Protein AF-A0A5M9I096-F1 (afdb_monomer_lite)

Radius of gyration: 17.77 Å; chains: 1; bounding box: 38×58×34 Å

Secondary structure (DSSP, 8-state):
-TGGGT---EEEEEE-TTTSSEEEEEEEEEETTEEEEEEEEETT----HHHHHHHHHHGGGBS--EEEEE-------PPPPP-

Structure (mmCIF, N/CA/C/O backbone):
data_AF-A0A5M9I096-F1
#
_entry.id   AF-A0A5M9I096-F1
#
loop_
_atom_site.group_PDB
_atom_site.id
_atom_site.type_symbol
_atom_site.label_atom_id
_atom_site.label_alt_id
_atom_site.label_comp_id
_atom_site.label_asym_id
_atom_site.label_entity_id
_atom_site.label_seq_id
_atom_site.pdbx_PDB_ins_code
_atom_site.Cartn_x
_atom_site.Cartn_y
_atom_site.Cartn_z
_atom_site.occupancy
_atom_site.B_iso_or_equiv
_atom_site.auth_seq_id
_atom_site.auth_comp_id
_atom_site.auth_asym_id
_atom_site.auth_atom_id
_atom_site.pdbx_PDB_model_num
ATOM 1 N N . MET A 1 1 ? -0.444 -15.218 10.326 1.00 78.69 1 MET A N 1
ATOM 2 C CA . MET A 1 1 ? -1.641 -15.160 9.459 1.00 78.69 1 MET A CA 1
ATOM 3 C C . MET A 1 1 ? -2.418 -13.903 9.848 1.00 78.69 1 MET A C 1
ATOM 5 O O . MET A 1 1 ? -2.731 -13.770 11.022 1.00 78.69 1 MET A O 1
ATOM 9 N N . LEU A 1 2 ? -2.606 -12.931 8.939 1.00 89.38 2 LEU A N 1
ATOM 10 C CA . LEU A 1 2 ? -3.093 -11.579 9.294 1.00 89.38 2 LEU A CA 1
ATOM 11 C C . LEU A 1 2 ? -4.551 -11.583 9.782 1.00 89.38 2 LEU A C 1
ATOM 13 O O . LEU A 1 2 ? -4.827 -11.135 10.893 1.00 89.38 2 LEU A O 1
ATOM 17 N N . THR A 1 3 ? -5.459 -12.157 8.993 1.00 92.94 3 THR A N 1
ATOM 18 C CA . THR A 1 3 ? -6.891 -12.264 9.319 1.00 92.94 3 THR A CA 1
ATOM 19 C C . THR A 1 3 ? -7.155 -13.146 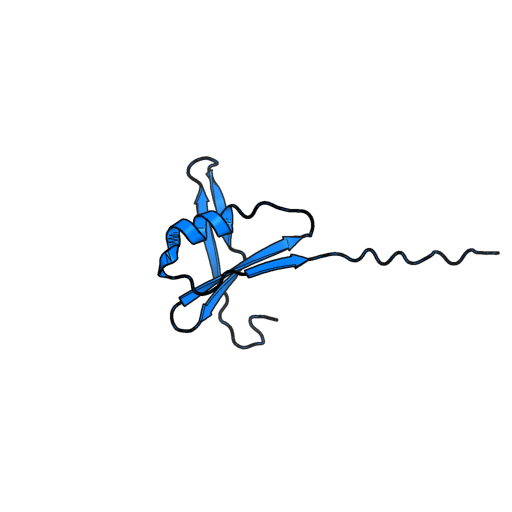10.538 1.00 92.94 3 THR A C 1
ATOM 21 O O . THR A 1 3 ? -7.965 -12.793 11.385 1.00 92.94 3 THR A O 1
ATOM 24 N N . ALA A 1 4 ? -6.423 -14.256 10.688 1.00 93.38 4 ALA A N 1
ATOM 25 C CA . ALA A 1 4 ? -6.555 -15.142 11.852 1.00 93.38 4 ALA A CA 1
ATOM 26 C C . ALA A 1 4 ? -6.175 -14.466 13.180 1.00 93.38 4 ALA A C 1
ATOM 28 O O . ALA A 1 4 ? -6.632 -14.890 14.233 1.00 93.38 4 ALA A O 1
ATOM 29 N N . ASN A 1 5 ? -5.385 -13.390 13.130 1.00 92.06 5 ASN A N 1
ATOM 30 C CA . ASN A 1 5 ? -5.084 -12.551 14.289 1.00 92.06 5 ASN A CA 1
ATOM 31 C C . ASN A 1 5 ? -6.134 -11.440 14.511 1.00 92.06 5 ASN A C 1
ATOM 33 O O . ASN A 1 5 ? -5.848 -10.472 15.209 1.00 92.06 5 ASN A O 1
ATOM 37 N N . GLY A 1 6 ? -7.316 -11.537 13.892 1.00 92.44 6 GLY A N 1
ATOM 38 C CA . GLY A 1 6 ? -8.419 -10.585 14.060 1.00 92.44 6 GLY A CA 1
ATOM 39 C C . GLY A 1 6 ? -8.264 -9.275 13.286 1.00 92.44 6 GLY A C 1
ATOM 40 O O . GLY A 1 6 ? -8.987 -8.325 13.564 1.00 92.44 6 GLY A O 1
ATOM 41 N N . ASN A 1 7 ? -7.327 -9.192 12.334 1.00 93.44 7 ASN A N 1
ATOM 42 C CA . ASN A 1 7 ? -7.180 -7.990 11.516 1.00 93.44 7 ASN A CA 1
ATOM 43 C C . ASN A 1 7 ? -8.167 -8.010 10.346 1.00 93.44 7 ASN A C 1
ATOM 45 O O . ASN A 1 7 ? -8.229 -8.994 9.604 1.00 93.44 7 ASN A O 1
ATOM 49 N N . GLU A 1 8 ? -8.838 -6.884 10.118 1.00 94.19 8 GLU A N 1
ATOM 50 C CA . GLU A 1 8 ? -9.416 -6.588 8.811 1.00 94.19 8 GLU A CA 1
ATOM 51 C C . GLU A 1 8 ? -8.290 -6.249 7.833 1.00 94.19 8 GLU A C 1
ATOM 53 O O . GLU A 1 8 ? -7.345 -5.526 8.164 1.00 94.19 8 GLU A O 1
ATOM 58 N N . VAL A 1 9 ? -8.370 -6.821 6.635 1.00 95.19 9 VAL A N 1
ATOM 59 C CA . VAL A 1 9 ? -7.326 -6.711 5.621 1.00 95.19 9 VAL A CA 1
ATOM 60 C C . VAL A 1 9 ? -7.962 -6.279 4.311 1.00 95.19 9 VAL A C 1
ATOM 62 O O . VAL A 1 9 ? -8.894 -6.922 3.834 1.00 95.19 9 VAL A O 1
ATOM 65 N N . PHE A 1 10 ? -7.439 -5.207 3.722 1.00 96.62 10 PHE A N 1
ATOM 66 C CA . PHE A 1 10 ? -7.977 -4.619 2.498 1.00 96.62 10 PHE A CA 1
ATOM 67 C C . PHE A 1 10 ? -6.954 -4.663 1.368 1.00 96.62 10 PHE A C 1
ATOM 69 O O . PHE A 1 10 ? -5.768 -4.451 1.600 1.00 96.62 10 PHE A O 1
ATOM 76 N N . TYR A 1 11 ? -7.425 -4.878 0.144 1.00 97.00 11 TYR A N 1
ATOM 77 C CA . TYR A 1 11 ? -6.646 -4.677 -1.077 1.00 97.00 11 TYR A CA 1
ATOM 78 C C . TYR A 1 11 ? -6.942 -3.291 -1.653 1.00 97.00 11 TYR A C 1
ATOM 80 O O . TYR A 1 11 ? -8.076 -2.810 -1.561 1.00 97.00 11 TYR A O 1
ATOM 88 N N . TYR A 1 12 ? -5.942 -2.639 -2.249 1.00 97.81 12 TYR A N 1
ATOM 89 C CA . TYR A 1 12 ? -6.128 -1.314 -2.835 1.00 97.81 12 TYR A CA 1
ATOM 90 C C . TYR A 1 12 ? -5.291 -1.102 -4.092 1.00 97.81 12 TYR A C 1
ATOM 92 O O . TYR A 1 12 ? -4.086 -1.347 -4.106 1.00 97.81 12 TYR A O 1
ATOM 100 N N . THR A 1 13 ? -5.928 -0.539 -5.120 1.00 97.75 13 THR A N 1
ATOM 101 C CA . THR A 1 13 ? -5.269 -0.124 -6.361 1.00 97.75 13 THR A CA 1
ATOM 102 C C . THR A 1 13 ? -5.558 1.327 -6.686 1.00 97.75 13 THR A C 1
ATOM 104 O O . THR A 1 13 ? -6.659 1.818 -6.428 1.00 97.75 13 THR A O 1
ATOM 107 N N . PHE A 1 14 ? -4.611 2.000 -7.330 1.00 97.62 14 PHE A N 1
ATOM 108 C CA . PHE A 1 14 ? -4.808 3.354 -7.838 1.00 97.62 14 PHE A CA 1
ATOM 109 C C . PHE A 1 14 ? -4.033 3.578 -9.139 1.00 97.62 14 PHE A C 1
ATOM 111 O O . PHE A 1 14 ? -2.947 3.038 -9.330 1.00 97.62 14 PHE A O 1
ATOM 118 N N . MET A 1 15 ? -4.604 4.373 -10.044 1.00 97.38 15 MET A N 1
ATOM 119 C CA . MET A 1 15 ? -4.072 4.577 -11.395 1.00 97.38 15 MET A CA 1
ATOM 120 C C . MET A 1 15 ? -2.675 5.211 -11.380 1.00 97.38 15 MET A C 1
ATOM 122 O O . MET A 1 15 ? -2.458 6.238 -10.734 1.00 97.38 15 MET A O 1
ATOM 126 N N . ASN A 1 16 ? -1.746 4.639 -12.149 1.00 96.62 16 ASN A N 1
ATOM 127 C CA . ASN A 1 16 ? -0.532 5.333 -12.56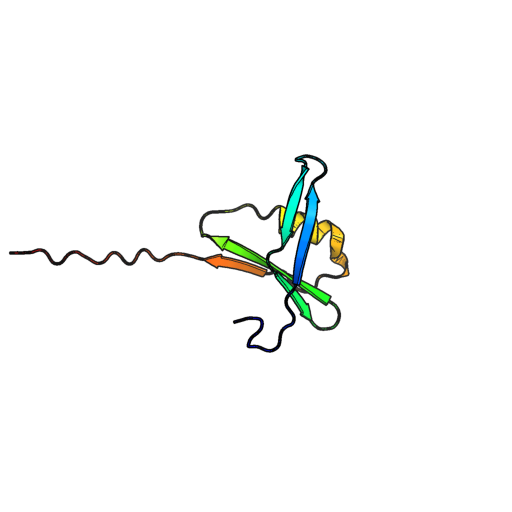6 1.00 96.62 16 ASN A CA 1
ATOM 128 C C . ASN A 1 16 ? -0.816 6.097 -13.860 1.00 96.62 16 ASN A C 1
ATOM 130 O O . ASN A 1 16 ? -0.951 5.496 -14.923 1.00 96.62 16 ASN A O 1
ATOM 134 N N . GLU A 1 17 ? -0.864 7.424 -13.796 1.00 93.50 17 GLU A N 1
ATOM 135 C CA . GLU A 1 17 ? -1.179 8.250 -14.968 1.00 93.50 17 GLU A CA 1
ATOM 136 C C . GLU A 1 17 ? -0.146 8.128 -16.099 1.00 93.50 17 GLU A C 1
ATOM 138 O O . GLU A 1 17 ? -0.487 8.328 -17.262 1.00 93.50 17 GLU A O 1
ATOM 143 N N . LYS A 1 18 ? 1.105 7.760 -15.782 1.00 94.44 18 LYS A N 1
ATOM 144 C CA . LYS A 1 18 ? 2.183 7.661 -16.776 1.00 94.44 18 LYS A CA 1
ATOM 145 C C . LYS A 1 18 ? 2.133 6.358 -17.563 1.00 94.44 18 LYS A C 1
ATOM 147 O O . LYS A 1 18 ? 2.238 6.374 -18.783 1.00 94.44 18 LYS A O 1
ATOM 152 N N . THR A 1 19 ? 2.024 5.228 -16.867 1.00 95.00 19 THR A N 1
ATOM 153 C CA . THR A 1 19 ? 2.095 3.899 -17.498 1.00 95.00 19 THR A CA 1
ATOM 154 C C . THR A 1 19 ? 0.722 3.298 -17.777 1.00 95.00 19 THR A C 1
ATOM 156 O O . THR A 1 19 ? 0.636 2.322 -18.511 1.00 95.00 19 THR A O 1
ATOM 159 N N . ARG A 1 20 ? -0.348 3.852 -17.186 1.00 94.50 20 ARG A N 1
ATOM 160 C CA . ARG A 1 20 ? -1.723 3.317 -17.181 1.00 94.50 20 ARG A CA 1
ATOM 161 C C . ARG A 1 20 ? -1.891 1.942 -16.525 1.00 94.50 20 ARG A C 1
ATOM 163 O O . ARG A 1 20 ? -2.994 1.402 -16.532 1.00 94.50 20 ARG A O 1
ATOM 170 N N . HIS A 1 21 ? -0.836 1.398 -15.924 1.00 94.69 21 HIS A N 1
ATOM 171 C CA . HIS A 1 21 ? -0.915 0.231 -15.050 1.00 94.69 21 HIS A CA 1
ATOM 172 C C . HIS A 1 21 ? -1.164 0.698 -13.620 1.00 94.69 21 HIS A C 1
ATOM 174 O O . HIS A 1 21 ? -0.486 1.608 -13.149 1.00 94.69 21 HIS A O 1
ATOM 180 N N . ASN A 1 22 ? -2.121 0.104 -12.915 1.00 97.12 22 ASN A N 1
ATOM 181 C CA . ASN A 1 22 ? -2.382 0.504 -11.538 1.00 97.12 22 ASN A CA 1
ATOM 182 C C . ASN A 1 22 ? -1.168 0.220 -10.641 1.00 97.12 22 ASN A C 1
ATOM 184 O O . ASN A 1 22 ? -0.480 -0.785 -10.793 1.00 97.12 22 ASN A O 1
ATOM 188 N N . TYR A 1 23 ? -0.933 1.113 -9.686 1.00 97.31 23 TYR A N 1
ATOM 189 C CA . TYR A 1 23 ? -0.198 0.764 -8.482 1.00 97.31 23 TYR A CA 1
ATOM 190 C C . TYR A 1 23 ? -1.078 -0.129 -7.614 1.00 97.31 23 TYR A C 1
ATOM 192 O O . TYR A 1 23 ? -2.294 0.074 -7.541 1.00 97.31 23 TYR A O 1
ATOM 200 N N . GLU A 1 24 ? -0.449 -1.073 -6.928 1.00 96.88 24 GLU A N 1
ATOM 201 C CA . GLU A 1 24 ? -1.125 -2.088 -6.124 1.00 96.88 24 GLU A CA 1
ATOM 202 C C . GLU A 1 24 ? -0.492 -2.168 -4.737 1.00 96.88 24 GLU A C 1
ATOM 204 O O . GLU A 1 24 ? 0.730 -2.240 -4.614 1.00 96.88 24 GLU A O 1
ATOM 209 N N . ILE A 1 25 ? -1.329 -2.144 -3.701 1.00 97.38 25 ILE A N 1
ATOM 210 C CA . ILE A 1 25 ? -0.945 -2.424 -2.318 1.00 97.38 25 ILE A CA 1
ATOM 211 C C . ILE A 1 25 ? -1.590 -3.751 -1.935 1.00 97.38 25 ILE A C 1
ATOM 213 O O . ILE A 1 25 ? -2.819 -3.829 -1.863 1.00 97.38 25 ILE A O 1
ATOM 217 N N . ASP A 1 26 ? -0.763 -4.774 -1.696 1.00 95.50 26 ASP A N 1
ATOM 218 C CA . ASP A 1 26 ? -1.224 -6.151 -1.470 1.00 95.50 26 ASP A CA 1
ATOM 219 C C . ASP A 1 26 ? -2.187 -6.234 -0.286 1.00 95.50 26 ASP A C 1
ATOM 221 O O . ASP A 1 26 ? -3.264 -6.821 -0.392 1.00 95.50 26 ASP A O 1
ATOM 225 N N . PHE A 1 27 ? -1.815 -5.606 0.834 1.00 97.06 27 PHE A N 1
ATOM 226 C CA . PHE A 1 27 ? -2.646 -5.561 2.028 1.00 97.06 27 PHE A CA 1
ATOM 227 C C . PHE A 1 27 ? -2.563 -4.204 2.726 1.00 97.06 27 PHE A C 1
ATOM 229 O O . PHE A 1 27 ? -1.499 -3.607 2.856 1.00 97.06 27 PHE A O 1
ATOM 236 N N . ILE A 1 28 ? -3.685 -3.742 3.262 1.00 97.62 28 ILE A N 1
ATOM 237 C CA . ILE A 1 28 ? -3.772 -2.596 4.163 1.00 97.62 28 ILE A CA 1
ATOM 238 C C . ILE A 1 28 ? -4.433 -3.068 5.447 1.00 97.62 28 ILE A C 1
ATOM 240 O O . ILE A 1 28 ? -5.504 -3.672 5.413 1.00 97.62 28 ILE A O 1
ATOM 244 N N . LEU A 1 29 ? -3.795 -2.759 6.573 1.00 96.50 29 LEU A N 1
ATOM 245 C CA . LEU A 1 29 ? -4.379 -2.907 7.902 1.00 96.50 29 LEU A CA 1
ATOM 246 C C . LEU A 1 29 ? -4.795 -1.546 8.451 1.00 96.50 29 LEU A C 1
ATOM 248 O O . LEU A 1 29 ? -4.228 -0.515 8.081 1.00 96.50 29 LEU A O 1
ATOM 252 N N . THR A 1 30 ? -5.717 -1.550 9.406 1.00 94.62 30 THR A N 1
ATOM 253 C CA . THR A 1 30 ? -6.029 -0.379 10.228 1.00 94.62 30 THR A CA 1
ATOM 254 C C . THR A 1 30 ? -5.526 -0.575 11.651 1.00 94.62 30 THR A C 1
ATOM 256 O O . THR A 1 30 ? -5.812 -1.592 12.279 1.00 94.62 30 THR A O 1
ATOM 259 N N . ARG A 1 31 ? -4.808 0.410 12.191 1.00 91.50 31 ARG A N 1
ATOM 260 C CA . ARG A 1 31 ? -4.364 0.444 13.591 1.00 91.50 31 ARG A CA 1
ATOM 261 C C . ARG A 1 31 ? -4.584 1.832 14.158 1.00 91.50 31 ARG A C 1
ATOM 263 O O . ARG A 1 31 ? -4.093 2.795 13.584 1.00 91.50 31 ARG A O 1
ATOM 270 N N . ASN A 1 32 ? -5.305 1.947 15.272 1.00 91.69 32 ASN A N 1
ATOM 271 C CA . ASN A 1 32 ? -5.516 3.215 15.985 1.00 91.69 32 ASN A CA 1
ATOM 272 C C . ASN A 1 32 ? -5.913 4.383 15.056 1.00 91.69 32 ASN A C 1
ATOM 274 O O . ASN A 1 32 ? -5.325 5.462 15.115 1.00 91.69 32 ASN A O 1
ATOM 278 N N . ASN A 1 33 ? -6.886 4.154 14.164 1.00 92.69 33 ASN A N 1
ATOM 279 C CA . ASN A 1 33 ? -7.359 5.136 13.175 1.00 92.69 33 ASN A CA 1
ATOM 280 C C . ASN A 1 33 ? -6.301 5.587 12.137 1.00 92.69 33 ASN A C 1
ATOM 282 O O . ASN A 1 33 ? -6.388 6.666 11.548 1.00 92.69 33 ASN A O 1
ATOM 286 N N . LYS A 1 34 ? -5.280 4.760 11.912 1.00 96.38 34 LYS A N 1
ATOM 287 C CA . LYS A 1 34 ? -4.253 4.929 10.882 1.00 96.38 34 LYS A CA 1
ATOM 288 C C . LYS A 1 34 ? -4.195 3.699 9.991 1.00 96.38 34 LYS A C 1
ATOM 290 O O . LYS A 1 34 ? -4.604 2.611 10.392 1.00 96.38 34 LYS A O 1
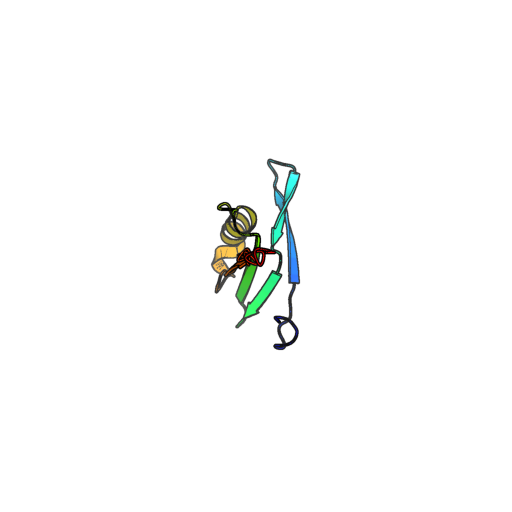ATOM 295 N N . ILE A 1 35 ? -3.675 3.882 8.782 1.00 96.56 35 ILE A N 1
ATOM 296 C CA . ILE A 1 35 ? -3.483 2.796 7.819 1.00 96.56 35 ILE A CA 1
ATOM 297 C C . ILE A 1 35 ? -2.044 2.286 7.877 1.00 96.56 35 ILE A C 1
ATOM 299 O O . ILE A 1 35 ? -1.102 3.067 8.033 1.00 96.56 35 ILE A O 1
ATOM 303 N N . CYS A 1 36 ? -1.883 0.977 7.720 1.00 97.56 36 CYS A N 1
ATOM 304 C CA . CYS A 1 36 ? -0.589 0.319 7.647 1.00 97.56 36 CYS A CA 1
ATOM 305 C C . CYS A 1 36 ? -0.518 -0.519 6.365 1.00 97.56 36 CYS A C 1
ATOM 307 O O . CYS A 1 36 ? -0.994 -1.660 6.368 1.00 97.56 36 CYS A O 1
ATOM 309 N N . PRO A 1 37 ? 0.009 0.034 5.256 1.00 97.81 37 PRO A N 1
ATOM 310 C CA . PRO A 1 37 ? 0.205 -0.726 4.029 1.00 97.81 37 PRO A CA 1
ATOM 311 C C . PRO A 1 37 ? 1.303 -1.782 4.205 1.00 97.81 37 PRO A C 1
ATOM 313 O O . PRO A 1 37 ? 2.341 -1.536 4.827 1.00 97.81 37 PRO A O 1
ATOM 316 N N . ILE A 1 38 ? 1.064 -2.954 3.628 1.00 96.06 38 ILE A N 1
ATOM 317 C CA . ILE A 1 38 ? 1.979 -4.086 3.552 1.00 96.06 38 ILE A CA 1
ATOM 318 C C . ILE A 1 38 ? 2.156 -4.419 2.073 1.00 96.06 38 ILE A C 1
ATOM 320 O O . ILE A 1 38 ? 1.184 -4.721 1.382 1.00 96.06 38 ILE A O 1
ATOM 324 N N . GLU A 1 39 ? 3.400 -4.399 1.611 1.00 94.38 39 GLU A N 1
ATOM 325 C CA . GLU A 1 39 ? 3.772 -4.890 0.286 1.00 94.38 39 GLU A CA 1
ATOM 326 C C . GLU A 1 39 ? 4.600 -6.169 0.436 1.00 94.38 39 GLU A C 1
ATOM 328 O O . GLU A 1 39 ? 5.564 -6.224 1.204 1.00 94.38 39 GLU A O 1
ATOM 333 N N . VAL A 1 40 ? 4.200 -7.221 -0.271 1.00 91.38 40 VAL A N 1
ATOM 334 C CA . VAL A 1 40 ? 4.821 -8.542 -0.246 1.00 91.38 40 VAL A CA 1
ATOM 335 C C . VAL A 1 40 ? 5.566 -8.754 -1.556 1.00 91.38 40 VAL A C 1
ATOM 337 O O . VAL A 1 40 ? 5.027 -8.581 -2.646 1.00 91.38 40 VAL A O 1
ATOM 340 N N . LYS A 1 41 ? 6.833 -9.156 -1.472 1.00 85.62 41 LYS A N 1
ATOM 341 C CA . LYS A 1 41 ? 7.667 -9.440 -2.642 1.00 85.62 41 LYS A CA 1
ATOM 342 C C . LYS A 1 41 ? 8.361 -10.783 -2.509 1.00 85.62 41 LYS A C 1
ATOM 344 O O . LYS A 1 41 ? 8.870 -11.145 -1.449 1.00 85.62 41 LYS A O 1
ATOM 349 N N . SER A 1 42 ? 8.474 -11.493 -3.626 1.00 82.62 42 SER A N 1
ATOM 350 C CA . SER A 1 42 ? 9.490 -12.532 -3.779 1.00 82.62 42 SER A CA 1
ATOM 351 C C . SER A 1 42 ? 10.882 -11.893 -3.716 1.00 82.62 42 SER A C 1
ATOM 353 O O . SER A 1 42 ? 11.098 -10.823 -4.293 1.00 82.62 42 SER A O 1
ATOM 355 N N . SER A 1 43 ? 11.832 -12.532 -3.029 1.00 71.56 43 SER A N 1
ATOM 356 C CA . SER A 1 43 ? 13.211 -12.048 -2.901 1.00 71.56 43 SER A CA 1
ATOM 357 C C . SER A 1 43 ? 13.817 -11.674 -4.258 1.00 71.56 43 SER A C 1
ATOM 359 O O . SER A 1 43 ? 13.750 -12.466 -5.195 1.00 71.56 43 SER A O 1
ATOM 361 N N . GLY A 1 44 ? 14.424 -10.486 -4.351 1.00 66.12 44 GLY A N 1
ATOM 362 C CA . GLY A 1 44 ? 15.145 -10.010 -5.542 1.00 66.12 44 GLY A CA 1
ATOM 363 C C . GLY A 1 44 ? 14.693 -8.644 -6.068 1.00 66.12 44 GLY A C 1
ATOM 364 O O . GLY A 1 44 ? 15.471 -7.965 -6.737 1.00 66.12 44 GLY A O 1
ATOM 365 N N . TYR A 1 45 ? 13.484 -8.193 -5.724 1.00 66.25 45 TYR A N 1
ATOM 366 C CA . TYR A 1 45 ? 12.972 -6.885 -6.146 1.00 66.25 45 TYR A CA 1
ATOM 367 C C . TYR A 1 45 ? 13.367 -5.778 -5.165 1.00 66.25 45 TYR A C 1
ATOM 369 O O . TYR A 1 45 ? 13.022 -5.834 -3.988 1.00 66.25 45 TYR A O 1
ATOM 377 N N . LYS A 1 46 ? 14.090 -4.769 -5.668 1.00 68.50 46 LYS A N 1
ATOM 378 C CA . LYS A 1 46 ? 14.567 -3.610 -4.889 1.00 68.50 46 LYS A CA 1
ATOM 379 C C . LYS A 1 46 ? 13.646 -2.388 -4.962 1.00 68.50 46 LYS A C 1
ATOM 381 O O . LYS A 1 46 ? 13.863 -1.428 -4.232 1.00 68.50 46 LYS A O 1
ATOM 386 N N . THR A 1 47 ? 12.683 -2.379 -5.882 1.00 83.44 47 THR A N 1
ATOM 387 C CA . THR A 1 47 ? 11.804 -1.230 -6.124 1.00 83.44 47 THR A CA 1
ATOM 388 C C . THR A 1 47 ? 10.416 -1.469 -5.534 1.00 83.44 47 THR A C 1
ATOM 390 O O . THR A 1 47 ? 9.835 -2.543 -5.698 1.00 83.44 47 THR A O 1
ATOM 393 N N . HIS A 1 48 ? 9.878 -0.443 -4.868 1.00 90.06 48 HIS A N 1
ATOM 394 C CA . HIS A 1 48 ? 8.589 -0.476 -4.164 1.00 90.06 48 HIS A CA 1
ATOM 395 C C . HIS A 1 48 ? 7.703 0.696 -4.598 1.00 90.06 48 HIS A C 1
ATOM 397 O O . HIS A 1 48 ? 7.130 1.410 -3.782 1.00 90.06 48 HIS A O 1
ATOM 403 N N . ALA A 1 49 ? 7.604 0.904 -5.916 1.00 93.69 49 ALA A N 1
ATOM 404 C CA . ALA A 1 49 ? 6.967 2.088 -6.490 1.00 93.69 49 ALA A CA 1
ATOM 405 C C . ALA A 1 49 ? 5.501 2.265 -6.054 1.00 93.69 49 ALA A C 1
ATOM 407 O O . ALA A 1 49 ? 5.058 3.397 -5.866 1.00 93.69 49 ALA A O 1
ATOM 408 N N . SER A 1 50 ? 4.757 1.168 -5.865 1.00 95.38 50 SER A N 1
ATOM 409 C CA . SER A 1 50 ? 3.386 1.223 -5.351 1.00 95.38 50 SER A CA 1
ATOM 410 C C . SER A 1 50 ? 3.344 1.763 -3.923 1.00 95.38 50 SER A C 1
ATOM 412 O O . SER A 1 50 ? 2.656 2.756 -3.676 1.00 95.38 50 SER A O 1
ATOM 414 N N . LEU A 1 51 ? 4.112 1.172 -2.998 1.00 96.31 51 LEU A N 1
ATOM 415 C CA . LEU A 1 51 ? 4.223 1.648 -1.618 1.00 96.31 51 LEU A CA 1
ATOM 416 C C . LEU A 1 51 ? 4.733 3.089 -1.527 1.00 96.31 51 LEU A C 1
ATOM 418 O O . LEU A 1 51 ? 4.224 3.859 -0.711 1.00 96.31 51 LEU A O 1
ATOM 422 N N . ASP A 1 52 ? 5.694 3.475 -2.366 1.00 95.94 52 ASP A N 1
ATOM 423 C CA . ASP A 1 52 ? 6.235 4.835 -2.405 1.00 95.94 52 ASP A CA 1
ATOM 424 C C . ASP A 1 52 ? 5.144 5.838 -2.793 1.00 95.94 52 ASP A C 1
ATOM 426 O O . ASP A 1 52 ? 4.878 6.795 -2.062 1.00 95.94 52 ASP A O 1
ATOM 430 N N . LYS A 1 53 ? 4.421 5.578 -3.889 1.00 97.44 53 LYS A N 1
ATOM 431 C CA . LYS A 1 53 ? 3.339 6.461 -4.347 1.00 97.44 53 LYS A CA 1
ATOM 432 C C . LYS A 1 53 ? 2.137 6.479 -3.422 1.00 97.44 53 LYS A C 1
ATOM 434 O O . LYS A 1 53 ? 1.522 7.529 -3.235 1.00 97.44 53 LYS A O 1
ATOM 439 N N . PHE A 1 54 ? 1.836 5.359 -2.782 1.00 97.62 54 PHE A N 1
ATOM 440 C CA . PHE A 1 54 ? 0.829 5.312 -1.734 1.00 97.62 54 PHE A CA 1
ATOM 441 C C . PHE A 1 54 ? 1.247 6.153 -0.521 1.00 97.62 54 PHE A C 1
ATOM 443 O O . PHE A 1 54 ? 0.438 6.905 0.021 1.00 97.62 54 PHE A O 1
ATOM 450 N N . SER A 1 55 ? 2.524 6.080 -0.136 1.00 96.94 55 SER A N 1
ATOM 451 C CA . SER A 1 55 ? 3.086 6.851 0.975 1.00 96.94 55 SER A CA 1
ATOM 452 C C . SER A 1 55 ? 3.059 8.350 0.717 1.00 96.94 55 SER A C 1
ATOM 454 O O . SER A 1 55 ? 2.709 9.107 1.616 1.00 96.94 55 SER A O 1
ATOM 456 N N . GLU A 1 56 ? 3.388 8.781 -0.501 1.00 97.06 56 GLU A N 1
ATOM 457 C CA . GLU A 1 56 ? 3.268 10.182 -0.912 1.00 97.06 56 GLU A CA 1
ATOM 458 C C . GLU A 1 56 ? 1.808 10.658 -0.805 1.00 97.06 56 GLU A C 1
ATOM 460 O O . GLU A 1 56 ? 1.529 11.686 -0.187 1.00 97.06 56 GLU A O 1
ATOM 465 N N . LYS A 1 57 ? 0.863 9.878 -1.350 1.00 97.06 57 LYS A N 1
ATOM 466 C CA . LYS A 1 57 ? -0.561 10.242 -1.426 1.00 97.06 57 LYS A CA 1
ATOM 467 C C . LYS A 1 57 ? -1.271 10.261 -0.066 1.00 97.06 57 LYS A C 1
ATOM 469 O O . LYS A 1 57 ? -2.172 11.072 0.138 1.00 97.06 57 LYS A O 1
ATOM 474 N N . TYR A 1 58 ? -0.892 9.374 0.856 1.00 96.94 58 TYR A N 1
ATOM 475 C CA . TYR A 1 58 ? -1.572 9.177 2.145 1.00 96.94 58 TYR A CA 1
ATOM 476 C C . TYR A 1 58 ? -0.670 9.406 3.363 1.00 96.94 58 TYR A C 1
ATOM 478 O O . TYR A 1 58 ? -0.975 8.914 4.450 1.00 96.94 58 TYR A O 1
ATOM 486 N N . SER A 1 59 ? 0.407 10.176 3.208 1.00 96.19 59 SER A N 1
ATOM 487 C CA . SER A 1 59 ? 1.433 10.426 4.234 1.00 96.19 59 SER A CA 1
ATOM 488 C C . SER A 1 59 ? 0.864 10.748 5.623 1.00 96.19 59 SER A C 1
ATOM 490 O O . SER A 1 59 ? 1.250 10.126 6.607 1.00 96.19 59 SER A O 1
ATOM 492 N N . GLY A 1 60 ? -0.131 11.637 5.716 1.00 96.69 60 GLY A N 1
ATOM 493 C CA . GLY A 1 60 ? -0.761 12.019 6.989 1.00 96.69 60 GLY A CA 1
ATOM 494 C C . GLY A 1 60 ? -1.651 10.947 7.641 1.00 96.69 60 GLY A C 1
ATOM 495 O O . GLY A 1 60 ? -2.081 11.107 8.786 1.00 96.69 60 GLY A O 1
ATOM 496 N N . ARG A 1 61 ? -1.957 9.854 6.937 1.00 96.88 61 ARG A N 1
ATOM 497 C CA . ARG A 1 61 ? -2.845 8.770 7.400 1.00 96.88 61 ARG A CA 1
ATOM 498 C C . ARG A 1 61 ? -2.093 7.488 7.745 1.00 96.88 61 ARG A C 1
ATOM 500 O O . ARG A 1 61 ? -2.674 6.625 8.398 1.00 96.88 61 ARG A O 1
ATOM 507 N N . ILE A 1 62 ? -0.834 7.372 7.332 1.00 97.31 62 ILE A N 1
ATOM 508 C CA . ILE A 1 62 ? -0.012 6.183 7.553 1.00 97.31 62 ILE A CA 1
ATOM 509 C C . ILE A 1 62 ? 0.622 6.235 8.944 1.00 97.31 62 ILE A C 1
ATOM 511 O O . ILE A 1 62 ? 1.129 7.277 9.355 1.00 97.31 62 ILE A O 1
ATOM 515 N N . ALA A 1 63 ? 0.585 5.113 9.664 1.00 96.19 63 ALA A N 1
ATOM 516 C CA . ALA A 1 63 ? 1.370 4.931 10.887 1.00 96.19 63 ALA A CA 1
ATOM 517 C C . ALA A 1 63 ? 2.675 4.188 10.587 1.00 96.19 63 ALA A C 1
ATOM 519 O O . ALA A 1 63 ? 3.763 4.720 10.784 1.00 96.19 63 ALA A O 1
ATOM 520 N N . GLU A 1 64 ? 2.557 2.971 10.060 1.00 95.56 64 GLU A N 1
ATOM 521 C CA . GLU A 1 64 ? 3.678 2.078 9.772 1.00 95.56 64 GLU A CA 1
ATOM 522 C C . GLU A 1 64 ? 3.577 1.561 8.338 1.00 95.56 64 GLU A C 1
ATOM 524 O O . GLU A 1 64 ? 2.485 1.449 7.787 1.00 95.56 64 GLU A O 1
ATOM 529 N N . LYS A 1 65 ? 4.718 1.231 7.734 1.00 95.56 65 LYS A N 1
ATOM 530 C CA . LYS A 1 65 ? 4.796 0.647 6.391 1.00 95.56 65 LYS A CA 1
ATOM 531 C C . 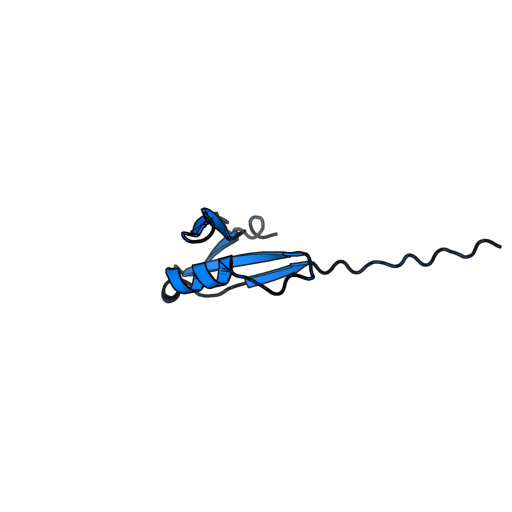LYS A 1 65 ? 5.589 -0.640 6.479 1.00 95.56 65 LYS A C 1
ATOM 533 O O . LYS A 1 65 ? 6.695 -0.627 7.017 1.00 95.56 65 LYS A O 1
ATOM 538 N N . TYR A 1 66 ? 5.052 -1.718 5.930 1.00 94.56 66 TYR A N 1
ATOM 539 C CA . TYR A 1 66 ? 5.710 -3.014 5.967 1.00 94.56 66 TYR A CA 1
ATOM 540 C C . TYR A 1 66 ? 6.082 -3.466 4.566 1.00 94.56 66 TYR A C 1
ATOM 542 O O . TYR A 1 66 ? 5.273 -3.425 3.642 1.00 94.56 66 TYR A O 1
ATOM 550 N N . LEU A 1 67 ? 7.310 -3.952 4.442 1.00 92.38 67 LEU A N 1
ATOM 551 C CA . LEU A 1 67 ? 7.779 -4.658 3.269 1.00 92.38 67 LEU A CA 1
ATOM 552 C C . LEU A 1 67 ? 8.141 -6.081 3.688 1.00 92.38 67 LEU A C 1
ATOM 554 O O . LEU A 1 67 ? 9.024 -6.280 4.522 1.00 92.38 67 LEU A O 1
ATOM 558 N N . VAL A 1 68 ? 7.452 -7.069 3.128 1.00 90.75 68 VAL A N 1
ATOM 559 C CA . VAL A 1 68 ? 7.649 -8.483 3.448 1.00 90.75 68 VAL A CA 1
ATOM 560 C C . VAL A 1 68 ? 8.353 -9.151 2.276 1.00 90.75 68 VAL A C 1
ATOM 562 O O . VAL A 1 68 ? 7.776 -9.305 1.203 1.00 90.75 68 VAL A O 1
ATOM 565 N N . ALA A 1 69 ? 9.603 -9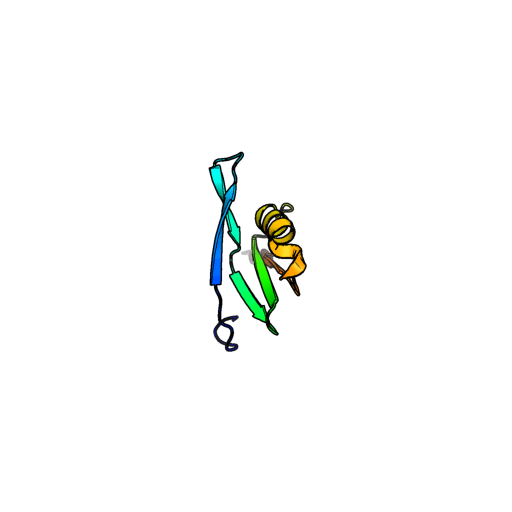.562 2.479 1.00 86.88 69 ALA A N 1
ATOM 566 C CA . ALA A 1 69 ? 10.375 -10.288 1.478 1.00 86.88 69 ALA A CA 1
ATOM 567 C C . ALA A 1 69 ? 10.347 -11.796 1.760 1.00 86.88 69 ALA A C 1
ATOM 569 O O . ALA A 1 69 ? 10.732 -12.244 2.840 1.00 86.88 69 ALA A O 1
ATOM 570 N N . ILE A 1 70 ? 9.935 -12.588 0.772 1.00 84.06 70 ILE A N 1
ATOM 571 C CA . ILE A 1 70 ? 10.008 -14.050 0.830 1.00 84.06 70 ILE A CA 1
ATOM 572 C C . ILE A 1 70 ? 11.370 -14.470 0.286 1.00 84.06 70 ILE A C 1
ATOM 574 O O . ILE A 1 70 ? 11.580 -14.451 -0.926 1.00 84.06 70 ILE A O 1
ATOM 578 N N . PHE A 1 71 ? 12.295 -14.850 1.167 1.00 76.88 71 PHE A N 1
ATOM 579 C CA . PHE A 1 71 ? 13.540 -15.502 0.768 1.00 76.88 71 PHE A CA 1
ATOM 580 C C . PHE A 1 71 ? 13.317 -17.010 0.706 1.00 76.88 71 PHE A C 1
ATOM 582 O O . PHE A 1 71 ? 13.074 -17.654 1.727 1.00 76.88 71 PHE A O 1
ATOM 589 N N . THR A 1 72 ? 13.410 -17.583 -0.492 1.00 65.50 72 THR A N 1
ATOM 590 C CA . THR A 1 72 ? 13.480 -19.040 -0.603 1.00 65.50 72 THR A CA 1
ATOM 591 C C . THR A 1 72 ? 14.908 -19.432 -0.255 1.00 65.50 72 THR A C 1
ATOM 593 O O . THR A 1 72 ? 15.816 -19.243 -1.062 1.00 65.50 72 THR A O 1
ATOM 596 N N . ALA A 1 73 ? 15.132 -19.977 0.941 1.00 56.50 73 ALA A N 1
ATOM 597 C CA . ALA A 1 73 ? 16.314 -20.795 1.146 1.00 56.50 73 ALA A CA 1
ATOM 598 C C . ALA A 1 73 ? 16.158 -21.992 0.203 1.00 56.50 73 ALA A C 1
ATOM 600 O O . ALA A 1 73 ? 15.336 -22.875 0.445 1.00 56.50 73 ALA A O 1
ATOM 601 N N . LEU A 1 74 ? 16.890 -21.992 -0.912 1.00 52.75 74 LEU A N 1
ATOM 602 C CA . LEU A 1 74 ? 17.136 -23.210 -1.670 1.00 52.75 74 LEU A CA 1
ATOM 603 C C . LEU A 1 74 ? 17.773 -24.190 -0.684 1.00 52.75 74 LEU A C 1
ATOM 605 O O . LEU A 1 74 ? 18.971 -24.133 -0.418 1.00 52.75 74 LEU A O 1
ATOM 609 N N . PHE A 1 75 ? 16.953 -25.061 -0.098 1.00 46.03 75 PHE A N 1
ATOM 610 C CA . PHE A 1 75 ? 17.415 -26.281 0.535 1.00 46.03 75 PHE A CA 1
ATOM 611 C C . PHE A 1 75 ? 18.096 -27.073 -0.585 1.00 46.03 75 PHE A C 1
ATOM 613 O O . PHE A 1 75 ? 17.447 -27.805 -1.335 1.00 46.03 75 PHE A O 1
ATOM 620 N N . PHE A 1 76 ? 19.407 -26.890 -0.750 1.00 48.97 76 PHE A N 1
ATOM 621 C CA . PHE A 1 76 ? 20.239 -27.857 -1.443 1.00 48.97 76 PHE A CA 1
ATOM 622 C C . PHE A 1 76 ? 20.110 -29.148 -0.635 1.00 48.97 76 PHE A C 1
ATOM 624 O O . PHE A 1 76 ? 20.817 -29.365 0.346 1.00 48.97 76 PHE A O 1
ATOM 631 N N . ARG A 1 77 ? 19.163 -30.009 -1.018 1.00 46.53 77 ARG A N 1
ATOM 632 C CA . ARG A 1 77 ? 19.290 -31.432 -0.735 1.00 46.53 77 ARG A CA 1
ATOM 633 C C . ARG A 1 77 ? 20.578 -31.854 -1.428 1.00 46.53 77 ARG A C 1
ATOM 635 O O . ARG A 1 77 ? 20.609 -31.988 -2.650 1.00 46.53 77 ARG A O 1
ATOM 642 N N . SER A 1 78 ? 21.646 -31.998 -0.653 1.00 51.00 78 SER A N 1
ATOM 643 C CA . SER A 1 78 ? 22.790 -32.802 -1.050 1.00 51.00 78 SER A CA 1
ATOM 644 C C . SER A 1 78 ? 22.234 -34.126 -1.568 1.00 51.00 78 SER A C 1
ATOM 646 O O . SER A 1 78 ? 21.510 -34.834 -0.865 1.00 51.00 78 SER A O 1
ATOM 648 N N . ARG A 1 79 ? 22.485 -34.422 -2.846 1.00 55.56 79 ARG A N 1
ATOM 649 C CA . ARG A 1 79 ? 22.250 -35.767 -3.367 1.00 55.56 79 ARG A CA 1
ATOM 650 C C . ARG A 1 79 ? 23.082 -36.713 -2.494 1.00 55.56 79 ARG A C 1
ATOM 652 O O . ARG A 1 79 ? 24.267 -36.426 -2.321 1.00 55.56 79 ARG A O 1
ATOM 659 N N . PRO A 1 80 ? 22.527 -37.802 -1.942 1.00 57.09 80 PRO A N 1
ATOM 660 C CA . PRO A 1 80 ? 23.388 -38.865 -1.464 1.00 57.09 80 PRO A CA 1
ATOM 661 C C . PRO A 1 80 ? 24.142 -39.390 -2.687 1.00 57.09 80 PRO A C 1
ATOM 663 O O . PRO A 1 80 ? 23.518 -39.776 -3.678 1.00 57.09 80 PRO A O 1
ATOM 666 N N . SER A 1 81 ? 25.472 -39.326 -2.652 1.00 61.47 81 SER A N 1
ATOM 667 C CA . SER A 1 81 ? 26.304 -40.038 -3.616 1.00 61.47 81 SER A CA 1
ATOM 668 C C . SER A 1 81 ? 25.938 -41.517 -3.528 1.00 61.47 81 SER A C 1
ATOM 670 O O . SER A 1 81 ? 26.044 -42.120 -2.462 1.00 61.47 81 SER A O 1
ATOM 672 N N . ALA A 1 82 ? 25.424 -42.069 -4.623 1.00 62.03 82 ALA A N 1
ATOM 673 C CA . ALA A 1 82 ? 25.230 -43.500 -4.754 1.00 62.03 82 ALA A CA 1
ATOM 674 C C . ALA A 1 82 ? 26.573 -44.143 -5.129 1.00 62.03 82 ALA A C 1
ATOM 676 O O . ALA A 1 82 ? 27.154 -43.730 -6.130 1.00 62.03 82 ALA A O 1
ATOM 677 N N . MET A 1 83 ? 26.954 -45.148 -4.327 1.00 47.22 83 MET A N 1
ATOM 678 C CA . MET A 1 83 ? 28.071 -46.106 -4.451 1.00 47.22 83 MET A CA 1
ATOM 679 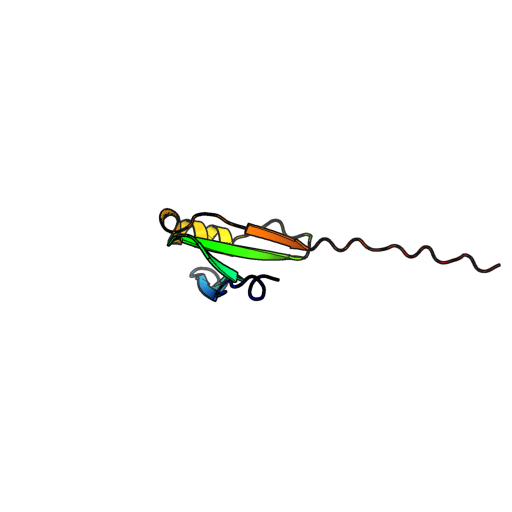C C . MET A 1 83 ? 29.499 -45.557 -4.420 1.00 47.22 83 MET A C 1
ATOM 681 O O . MET A 1 83 ? 29.897 -44.801 -5.328 1.00 47.22 83 MET A O 1
#

Foldseek 3Di:
DQVVVVWDWDKDWDADPPPRDIQTFGIWTDDPQAIETEAEDEPDDPDDPSQVVVCVVCVVRHDYYHYHYDDPPPPPPPDPPDD

Organism: NCBI:txid2594882

Sequence (83 aa):
MLTANGNEVFYYTFMNEKTRHNYEIDFILTRNNKICPIEVKSSGYKTHASLDKFSEKYSGRIAEKYLVAIFTALFFRSRPSAM

pLDDT: mean 86.98, std 15.31, range [46.03, 97.81]